Protein AF-D1GKZ1-F1 (afdb_monomer)

Radius of gyration: 15.6 Å; Cα contacts (8 Å, |Δi|>4): 36; chains: 1; bounding box: 42×26×38 Å

Mean predicted aligned error: 8.54 Å

Solvent-accessible surface area (backbone atoms only — not comparable to full-atom values): 5116 Å² total; per-residue (Å²): 109,69,71,59,53,53,52,52,51,53,49,51,55,51,48,61,75,69,51,76,94,40,65,67,59,52,53,55,53,51,52,53,50,50,53,52,51,50,55,48,40,59,74,71,63,69,57,56,68,68,60,52,52,49,51,52,53,51,52,53,53,51,49,53,52,52,51,51,48,49,54,49,48,34,70,75,66,61,55,70,63,74,73,79,64,82,129

Structure (mmCIF, N/CA/C/O backbone):
data_AF-D1GKZ1-F1
#
_entry.id   AF-D1GKZ1-F1
#
loop_
_atom_site.group_PDB
_atom_site.id
_atom_site.type_symbol
_atom_site.label_atom_id
_atom_site.label_alt_id
_atom_site.label_comp_id
_atom_site.label_asym_id
_atom_site.label_entity_id
_atom_site.label_seq_id
_atom_site.pdbx_PDB_ins_code
_atom_site.Cartn_x
_atom_site.Cartn_y
_atom_site.Cartn_z
_atom_site.occupancy
_atom_site.B_iso_or_equiv
_atom_site.auth_seq_id
_atom_site.auth_comp_id
_atom_site.auth_asym_id
_atom_site.auth_atom_id
_atom_site.pdbx_PDB_model_num
ATOM 1 N N . MET A 1 1 ? 21.555 0.794 -3.937 1.00 64.00 1 MET A N 1
ATOM 2 C CA . MET A 1 1 ? 20.171 1.302 -4.073 1.00 64.00 1 MET A CA 1
ATOM 3 C C . MET A 1 1 ? 19.133 0.179 -4.027 1.00 64.00 1 MET A C 1
ATOM 5 O O . MET A 1 1 ? 18.250 0.243 -3.189 1.00 64.00 1 MET A O 1
ATOM 9 N N . PHE A 1 2 ? 19.266 -0.885 -4.830 1.00 66.81 2 PHE A N 1
ATOM 10 C CA . PHE A 1 2 ? 18.311 -2.011 -4.851 1.00 66.81 2 PHE A CA 1
ATOM 11 C C . PHE A 1 2 ? 18.109 -2.698 -3.488 1.00 66.81 2 PHE A C 1
ATOM 13 O O . PHE A 1 2 ? 16.990 -2.766 -2.992 1.00 66.81 2 PHE A O 1
ATOM 20 N N . LEU A 1 3 ? 19.200 -3.111 -2.831 1.00 72.44 3 LEU A N 1
ATOM 21 C CA . LEU A 1 3 ? 19.161 -3.720 -1.491 1.00 72.44 3 LEU A CA 1
ATOM 22 C C . LEU A 1 3 ? 18.546 -2.797 -0.427 1.00 72.44 3 LEU A C 1
ATOM 24 O O . LEU A 1 3 ? 17.827 -3.264 0.449 1.00 72.44 3 LEU A O 1
ATOM 28 N N . PHE A 1 4 ? 18.783 -1.486 -0.533 1.00 74.12 4 PHE A N 1
ATOM 29 C CA . PHE A 1 4 ? 18.193 -0.496 0.368 1.00 74.12 4 PHE A CA 1
ATOM 30 C C . PHE A 1 4 ? 16.671 -0.424 0.191 1.00 74.12 4 PHE A C 1
ATOM 32 O O . PHE A 1 4 ? 15.935 -0.465 1.176 1.00 74.12 4 PHE A O 1
ATOM 39 N N . ASN A 1 5 ? 16.187 -0.432 -1.054 1.00 69.44 5 ASN A N 1
ATOM 40 C CA . ASN A 1 5 ? 14.752 -0.420 -1.317 1.00 69.44 5 ASN A CA 1
ATOM 41 C C . ASN A 1 5 ? 14.066 -1.702 -0.823 1.00 69.44 5 ASN A C 1
ATOM 43 O O . ASN A 1 5 ? 13.022 -1.631 -0.182 1.00 69.44 5 ASN A O 1
ATOM 47 N N . ILE A 1 6 ? 14.685 -2.868 -1.021 1.00 75.44 6 ILE A N 1
ATOM 48 C CA . ILE A 1 6 ? 14.158 -4.131 -0.479 1.00 75.44 6 ILE A CA 1
ATOM 49 C C . ILE A 1 6 ? 14.100 -4.092 1.054 1.00 75.44 6 ILE A C 1
ATOM 51 O O . ILE A 1 6 ? 13.106 -4.514 1.641 1.00 75.44 6 ILE A O 1
ATOM 55 N N . SER A 1 7 ? 15.128 -3.546 1.713 1.00 76.56 7 SER A N 1
ATOM 56 C CA . SER A 1 7 ? 15.138 -3.442 3.177 1.00 76.56 7 SER A CA 1
ATOM 57 C C . SER A 1 7 ? 14.026 -2.533 3.719 1.00 76.56 7 SER A C 1
ATOM 59 O O . SER A 1 7 ? 13.400 -2.875 4.721 1.00 76.56 7 SER A O 1
ATOM 61 N N . LEU A 1 8 ? 13.713 -1.433 3.022 1.00 74.75 8 LEU A N 1
ATOM 62 C CA . LEU A 1 8 ? 12.595 -0.542 3.355 1.00 74.75 8 LEU A CA 1
ATOM 63 C C . LEU A 1 8 ? 11.234 -1.215 3.153 1.00 74.75 8 LEU A C 1
ATOM 65 O O . LEU A 1 8 ? 10.353 -1.078 4.000 1.00 74.75 8 LEU A O 1
ATOM 69 N N . PHE A 1 9 ? 11.075 -1.981 2.072 1.00 74.69 9 PHE A N 1
ATOM 70 C CA . PHE A 1 9 ? 9.855 -2.747 1.830 1.00 74.69 9 PHE A CA 1
ATOM 71 C C . PHE A 1 9 ? 9.624 -3.795 2.928 1.00 74.69 9 PHE A C 1
ATOM 73 O O . PHE A 1 9 ? 8.549 -3.840 3.524 1.00 74.69 9 PHE A O 1
ATOM 80 N N . CYS A 1 10 ? 10.650 -4.581 3.276 1.00 74.00 10 CYS A N 1
ATOM 81 C CA . CYS A 1 10 ? 10.566 -5.548 4.373 1.00 74.00 10 CYS A CA 1
ATOM 82 C C . CYS A 1 10 ? 10.249 -4.876 5.717 1.00 74.00 10 CYS A C 1
ATOM 84 O O . CYS A 1 10 ? 9.481 -5.425 6.506 1.00 74.00 10 CYS A O 1
ATOM 86 N N . PHE A 1 11 ? 10.794 -3.684 5.973 1.00 76.81 11 PHE A N 1
ATOM 87 C CA . PHE A 1 11 ? 10.485 -2.920 7.181 1.00 76.81 11 PHE A CA 1
ATOM 88 C C . PHE A 1 11 ? 9.011 -2.490 7.242 1.00 76.81 11 PHE A C 1
ATOM 90 O O . PHE A 1 11 ? 8.388 -2.628 8.292 1.00 76.81 11 PHE A O 1
ATOM 97 N N . LEU A 1 12 ? 8.428 -2.032 6.129 1.00 74.38 12 LEU A N 1
ATOM 98 C CA . LEU A 1 12 ? 7.004 -1.676 6.054 1.00 74.38 12 LEU A CA 1
ATOM 99 C C . LEU A 1 12 ? 6.091 -2.890 6.267 1.00 74.38 12 LEU A C 1
ATOM 101 O O . LEU A 1 12 ? 5.122 -2.801 7.020 1.00 74.38 12 LEU A O 1
ATOM 105 N N . VAL A 1 13 ? 6.427 -4.038 5.671 1.00 74.81 13 VAL A N 1
ATOM 106 C CA . VAL A 1 13 ? 5.669 -5.291 5.843 1.00 74.81 13 VAL A CA 1
ATOM 107 C C . VAL A 1 13 ? 5.728 -5.779 7.295 1.00 74.81 13 VAL A C 1
ATOM 109 O O . VAL A 1 13 ? 4.703 -6.133 7.881 1.00 74.81 13 VAL A O 1
ATOM 112 N N . LEU A 1 14 ? 6.909 -5.741 7.916 1.00 72.62 14 LEU A N 1
ATOM 113 C CA . LEU A 1 14 ? 7.058 -6.063 9.337 1.00 72.62 14 LEU A CA 1
ATOM 114 C C . LEU A 1 14 ? 6.309 -5.054 10.219 1.00 72.62 14 LEU A C 1
ATOM 116 O O . LEU A 1 14 ? 5.644 -5.454 11.174 1.00 72.62 14 LEU A O 1
ATOM 120 N N . GLY A 1 15 ? 6.344 -3.766 9.870 1.00 71.19 15 GLY A N 1
ATOM 121 C CA . GLY A 1 15 ? 5.594 -2.711 10.549 1.00 71.19 15 GLY A CA 1
ATOM 122 C C . GLY A 1 15 ? 4.083 -2.952 10.531 1.00 71.19 15 GLY A C 1
ATOM 123 O O . GLY A 1 15 ? 3.444 -2.858 11.578 1.00 71.19 15 GLY A O 1
ATOM 124 N N . LEU A 1 16 ? 3.528 -3.343 9.381 1.00 66.50 16 LEU A N 1
ATOM 125 C CA . LEU A 1 16 ? 2.129 -3.764 9.246 1.00 66.50 16 LEU A CA 1
ATOM 126 C C . LEU A 1 16 ? 1.799 -4.949 10.160 1.00 66.50 16 LEU A C 1
ATOM 128 O O . LEU A 1 16 ? 0.777 -4.923 10.842 1.00 66.50 16 LEU A O 1
ATOM 132 N N . SER A 1 17 ? 2.676 -5.955 10.223 1.00 64.31 17 SER A N 1
ATOM 133 C CA . SER A 1 17 ? 2.445 -7.151 11.046 1.00 64.31 17 SER A CA 1
ATOM 134 C C . SER A 1 17 ? 2.444 -6.876 12.556 1.00 64.31 17 SER A C 1
ATOM 136 O O . SER A 1 17 ? 1.788 -7.587 13.315 1.00 64.31 17 SER A O 1
ATOM 138 N N . LEU A 1 18 ? 3.168 -5.841 12.995 1.00 66.69 18 LEU A N 1
ATOM 139 C CA . LEU A 1 18 ? 3.347 -5.494 14.408 1.00 66.69 18 LEU A CA 1
ATOM 140 C C . LEU A 1 18 ? 2.391 -4.393 14.888 1.00 66.69 18 LEU A C 1
ATOM 142 O O . LEU A 1 18 ? 2.330 -4.114 16.091 1.00 66.69 18 LEU A O 1
ATOM 146 N N . MET A 1 19 ? 1.657 -3.734 13.985 1.00 63.12 19 MET A N 1
ATOM 147 C CA . MET A 1 19 ? 0.752 -2.658 14.371 1.00 63.12 19 MET A CA 1
ATOM 148 C C . MET A 1 19 ? -0.473 -3.189 15.118 1.00 63.12 19 MET A C 1
ATOM 150 O O . MET A 1 19 ? -1.164 -4.109 14.689 1.00 63.12 19 MET A O 1
ATOM 154 N N . LYS A 1 20 ? -0.774 -2.542 16.251 1.00 61.66 20 LYS A N 1
ATOM 155 C CA . LYS A 1 20 ? -2.052 -2.713 16.950 1.00 61.66 20 LYS A CA 1
ATOM 156 C C . LYS A 1 20 ? -3.206 -2.416 15.985 1.00 61.66 20 LYS A C 1
ATOM 158 O O . LYS A 1 20 ? -3.090 -1.501 15.174 1.00 61.66 20 LYS A O 1
ATOM 163 N N . TRP A 1 21 ? -4.295 -3.168 16.150 1.00 65.31 21 TRP A N 1
ATOM 164 C CA . TRP A 1 21 ? -5.513 -3.294 15.333 1.00 65.31 21 TRP A CA 1
ATOM 165 C C . TRP A 1 21 ? -6.316 -2.000 15.110 1.00 65.31 21 TRP A C 1
ATOM 167 O O . TRP A 1 21 ? -7.517 -1.966 15.346 1.00 65.31 21 TRP A O 1
ATOM 177 N N . ASN A 1 22 ? -5.668 -0.926 14.677 1.00 72.75 22 ASN A N 1
ATOM 178 C CA . ASN A 1 22 ? -6.332 0.304 14.289 1.00 72.75 22 ASN A CA 1
ATOM 179 C C . ASN A 1 22 ? -6.453 0.292 12.765 1.00 72.75 22 ASN A C 1
ATOM 181 O O . ASN A 1 22 ? -5.448 0.410 12.051 1.00 72.75 22 ASN A O 1
ATOM 185 N N . LEU A 1 23 ? -7.673 0.073 12.277 1.00 76.25 23 LEU A N 1
ATOM 186 C CA . LEU A 1 23 ? -7.919 -0.267 10.874 1.00 76.25 23 LEU A CA 1
ATOM 187 C C . LEU A 1 23 ? -7.451 0.851 9.937 1.00 76.25 23 LEU A C 1
ATOM 189 O O . LEU A 1 23 ? -6.892 0.584 8.877 1.00 76.25 23 LEU A O 1
ATOM 193 N N . LEU A 1 24 ? -7.584 2.108 10.363 1.00 80.62 24 LEU A N 1
ATOM 194 C CA . LEU A 1 24 ? -7.157 3.265 9.580 1.00 80.62 24 LEU A CA 1
ATOM 195 C C . LEU A 1 24 ? -5.632 3.313 9.391 1.00 80.62 24 LEU A C 1
ATOM 197 O O . LEU A 1 24 ? -5.153 3.644 8.309 1.00 80.62 24 LEU A O 1
ATOM 201 N N . LYS A 1 25 ? -4.852 2.926 10.410 1.00 80.62 25 LYS A N 1
ATOM 202 C CA . LYS A 1 25 ? -3.385 2.859 10.290 1.00 80.62 25 LYS A CA 1
ATOM 203 C C . LYS A 1 25 ? -2.946 1.772 9.314 1.00 80.62 25 LYS A C 1
ATOM 205 O O . LYS A 1 25 ? -1.976 1.972 8.590 1.00 80.62 25 LYS A O 1
ATOM 210 N N . ILE A 1 26 ? -3.674 0.655 9.279 1.00 82.00 26 ILE A N 1
ATOM 211 C CA . ILE A 1 26 ? -3.430 -0.437 8.331 1.00 82.00 26 ILE A CA 1
ATOM 212 C C . ILE A 1 26 ? -3.667 0.051 6.898 1.00 82.00 26 ILE A C 1
ATOM 214 O O . ILE A 1 26 ? -2.807 -0.165 6.049 1.00 82.00 26 ILE A O 1
ATOM 218 N N . VAL A 1 27 ? -4.769 0.769 6.644 1.00 85.31 27 VAL A N 1
ATOM 219 C CA . VAL A 1 27 ? -5.059 1.342 5.315 1.00 85.31 27 VAL A CA 1
ATOM 220 C C . VAL A 1 27 ? -3.955 2.303 4.866 1.00 85.31 27 VAL A C 1
ATOM 222 O O . VAL A 1 27 ? -3.445 2.166 3.758 1.00 85.31 27 VAL A O 1
ATOM 225 N N . ILE A 1 28 ? -3.519 3.218 5.740 1.00 84.12 28 ILE A N 1
ATOM 226 C CA . ILE A 1 28 ? -2.432 4.160 5.420 1.00 84.12 28 ILE A CA 1
ATOM 227 C C . ILE A 1 28 ? -1.139 3.411 5.081 1.00 84.12 28 ILE A C 1
ATOM 229 O O . ILE A 1 28 ? -0.486 3.705 4.082 1.00 84.12 28 ILE A O 1
ATOM 233 N N . MET A 1 29 ? -0.756 2.432 5.900 1.00 83.12 29 MET A N 1
ATOM 234 C CA . MET A 1 29 ? 0.464 1.658 5.666 1.00 83.12 29 MET A CA 1
ATOM 235 C C . MET A 1 29 ? 0.406 0.850 4.363 1.00 83.12 29 MET A C 1
ATOM 237 O O . MET A 1 29 ? 1.427 0.695 3.692 1.00 83.12 29 MET A O 1
ATOM 241 N N . LEU A 1 30 ? -0.779 0.375 3.982 1.00 85.19 30 LEU A N 1
ATOM 242 C CA . LEU A 1 30 ? -1.004 -0.335 2.728 1.00 85.19 30 LEU A CA 1
ATOM 243 C C . LEU A 1 30 ? -0.826 0.594 1.511 1.00 85.19 30 LEU A C 1
ATOM 245 O O . LEU A 1 30 ? -0.140 0.214 0.563 1.00 85.19 30 LEU A O 1
ATOM 249 N N . GLU A 1 31 ? -1.316 1.838 1.562 1.00 86.38 31 GLU A N 1
ATOM 250 C CA . GLU A 1 31 ? -1.033 2.830 0.509 1.00 86.38 31 GLU A CA 1
ATOM 251 C C . GLU A 1 31 ? 0.457 3.187 0.415 1.00 86.38 31 GLU A C 1
ATOM 253 O O . GLU A 1 31 ? 1.013 3.270 -0.685 1.00 86.38 31 GLU A O 1
ATOM 258 N N . PHE A 1 32 ? 1.148 3.334 1.550 1.00 85.06 32 PHE A N 1
ATOM 259 C CA . PHE A 1 32 ? 2.597 3.561 1.549 1.00 85.06 32 PHE A CA 1
ATOM 260 C C . PHE A 1 32 ? 3.369 2.401 0.911 1.00 85.06 32 PHE A C 1
ATOM 262 O O . PHE A 1 32 ? 4.349 2.632 0.196 1.00 85.06 32 PHE A O 1
ATOM 269 N N . MET A 1 33 ? 2.921 1.163 1.126 1.00 86.12 33 MET A N 1
ATOM 270 C CA . MET A 1 33 ? 3.507 -0.014 0.490 1.00 86.12 33 MET A CA 1
ATOM 271 C C . MET A 1 33 ? 3.335 0.025 -1.037 1.00 86.12 33 MET A C 1
ATOM 273 O O . MET A 1 33 ? 4.299 -0.241 -1.761 1.00 86.12 33 MET A O 1
ATOM 277 N N . TYR A 1 34 ? 2.157 0.417 -1.536 1.00 87.69 34 TYR A N 1
ATOM 278 C CA . TYR A 1 34 ? 1.924 0.580 -2.974 1.00 87.69 34 TYR A CA 1
ATOM 279 C C . TYR A 1 34 ? 2.786 1.678 -3.588 1.00 87.69 34 TYR A C 1
ATOM 281 O O . TYR A 1 34 ? 3.423 1.444 -4.616 1.00 87.69 34 TYR A O 1
ATOM 289 N N . MET A 1 35 ? 2.888 2.840 -2.939 1.00 84.69 35 MET A N 1
ATOM 290 C CA . MET A 1 35 ? 3.769 3.921 -3.395 1.00 84.69 35 MET A CA 1
ATOM 291 C C . MET A 1 35 ? 5.220 3.447 -3.498 1.00 84.69 35 MET A C 1
ATOM 293 O O . MET A 1 35 ? 5.901 3.722 -4.487 1.00 84.69 35 MET A O 1
ATOM 297 N N . PHE A 1 36 ? 5.685 2.675 -2.516 1.00 83.56 36 PHE A N 1
ATOM 298 C CA . PHE A 1 36 ? 7.031 2.118 -2.537 1.00 83.56 36 PHE A CA 1
ATOM 299 C C . PHE A 1 36 ? 7.245 1.139 -3.701 1.00 83.56 36 PHE A C 1
ATOM 301 O O . PHE A 1 36 ? 8.273 1.188 -4.382 1.00 83.56 36 PHE A O 1
ATOM 308 N N . LEU A 1 37 ? 6.258 0.281 -3.964 1.00 83.62 37 LEU A N 1
ATOM 309 C CA . LEU A 1 37 ? 6.276 -0.668 -5.075 1.00 83.62 37 LEU A CA 1
ATOM 310 C C . LEU A 1 37 ? 6.283 0.050 -6.434 1.00 83.62 37 LEU A C 1
ATOM 312 O O . LEU A 1 37 ? 7.057 -0.320 -7.315 1.00 83.62 37 LEU A O 1
ATOM 316 N N . ILE A 1 38 ? 5.505 1.124 -6.579 1.00 85.25 38 ILE A N 1
ATOM 317 C CA . ILE A 1 38 ? 5.490 1.988 -7.769 1.00 85.25 38 ILE A CA 1
ATOM 318 C C . ILE A 1 38 ? 6.876 2.610 -7.983 1.00 85.25 38 ILE A C 1
ATOM 320 O O . ILE A 1 38 ? 7.447 2.472 -9.065 1.00 85.25 38 ILE A O 1
ATOM 324 N N . PHE A 1 39 ? 7.473 3.219 -6.952 1.00 82.38 39 PHE A N 1
ATOM 325 C CA . PHE A 1 39 ? 8.828 3.778 -7.049 1.00 82.38 39 PHE A CA 1
ATOM 326 C C . PHE A 1 39 ? 9.876 2.723 -7.413 1.00 82.38 39 PHE A C 1
ATOM 328 O O . PHE A 1 39 ? 10.819 3.010 -8.153 1.00 82.38 39 PHE A O 1
ATOM 335 N N . PHE A 1 40 ? 9.733 1.502 -6.907 1.00 80.50 40 PHE A N 1
ATOM 336 C CA . PHE A 1 40 ? 10.623 0.402 -7.249 1.00 80.50 40 PHE A CA 1
ATOM 337 C C . PHE A 1 40 ? 10.470 -0.026 -8.717 1.00 80.50 40 PHE A C 1
ATOM 339 O O . PHE A 1 40 ? 11.475 -0.166 -9.414 1.00 80.50 40 PHE A O 1
ATOM 346 N N . LEU A 1 41 ? 9.239 -0.165 -9.214 1.00 82.00 41 LEU A N 1
ATOM 347 C CA . LEU A 1 41 ? 8.968 -0.530 -10.607 1.00 82.00 41 LEU A CA 1
ATOM 348 C C . LEU A 1 41 ? 9.484 0.518 -11.600 1.00 82.00 41 LEU A C 1
ATOM 350 O O . LEU A 1 41 ? 10.104 0.145 -12.597 1.00 82.00 41 LEU A O 1
ATOM 354 N N . VAL A 1 42 ? 9.296 1.810 -11.305 1.00 80.81 42 VAL A N 1
ATOM 355 C CA . VAL A 1 42 ? 9.811 2.909 -12.144 1.00 80.81 42 VAL A CA 1
ATOM 356 C C . VAL A 1 42 ? 11.334 2.867 -12.228 1.00 80.81 42 VAL A C 1
ATOM 358 O O . VAL A 1 42 ? 11.894 2.979 -13.314 1.00 80.81 42 VAL A O 1
ATOM 361 N N . ASN A 1 43 ? 12.008 2.685 -11.090 1.00 73.25 43 ASN A N 1
ATOM 362 C CA . ASN A 1 43 ? 13.467 2.768 -11.033 1.00 73.25 43 ASN A CA 1
ATOM 363 C C . ASN A 1 43 ? 14.183 1.524 -11.580 1.00 73.25 43 ASN A C 1
ATOM 365 O O . ASN A 1 43 ? 15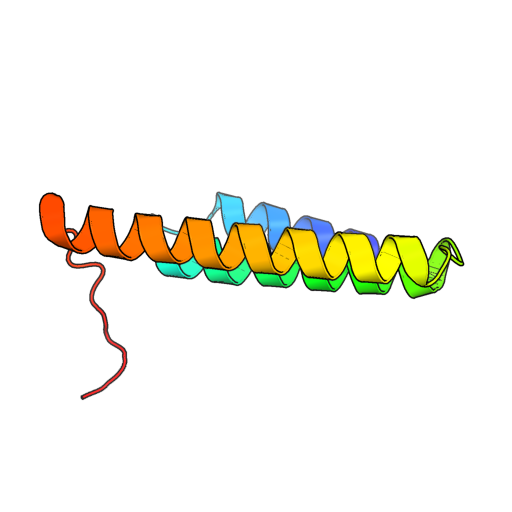.295 1.656 -12.084 1.00 73.25 43 ASN A O 1
ATOM 369 N N . PHE A 1 44 ? 13.599 0.326 -11.455 1.00 67.62 44 PHE A N 1
ATOM 370 C CA . PHE A 1 44 ? 14.305 -0.922 -11.786 1.00 67.62 44 PHE A CA 1
ATOM 371 C C . PHE A 1 44 ? 13.835 -1.606 -13.057 1.00 67.62 44 PHE A C 1
ATOM 373 O O . PHE A 1 44 ? 14.657 -2.181 -13.766 1.00 67.62 44 PHE A O 1
ATOM 380 N N . PHE A 1 45 ? 12.537 -1.581 -13.337 1.00 66.38 45 PHE A N 1
ATOM 381 C CA . PHE A 1 45 ? 11.974 -2.422 -14.387 1.00 66.38 45 PHE A CA 1
ATOM 382 C C . PHE A 1 45 ? 11.692 -1.669 -15.685 1.00 66.38 45 PHE A C 1
ATOM 384 O O . PHE A 1 45 ? 11.307 -2.319 -16.653 1.00 66.38 45 PHE A O 1
ATOM 391 N N . LEU A 1 46 ? 11.890 -0.338 -15.724 1.00 67.50 46 LEU A N 1
ATOM 392 C CA . LEU A 1 46 ? 11.523 0.507 -16.874 1.00 67.50 46 LEU A CA 1
ATOM 393 C C . LEU A 1 46 ? 10.124 0.129 -17.390 1.00 67.50 46 LEU A C 1
ATOM 395 O O . LEU A 1 46 ? 9.894 -0.028 -18.589 1.00 67.50 46 LEU A O 1
ATOM 399 N N . VAL A 1 47 ? 9.205 -0.102 -16.448 1.00 74.31 47 VAL A N 1
ATOM 400 C CA . VAL A 1 47 ? 7.839 -0.523 -16.749 1.00 74.31 47 VAL A CA 1
ATOM 401 C C . VAL A 1 47 ? 7.189 0.535 -17.633 1.00 74.31 47 VAL A C 1
ATOM 403 O O . VAL A 1 47 ? 7.402 1.732 -17.428 1.00 74.31 47 VAL A O 1
ATOM 406 N N . SER A 1 48 ? 6.390 0.102 -18.613 1.00 81.75 48 SER A N 1
ATOM 407 C CA . SER A 1 48 ? 5.637 1.030 -19.453 1.00 81.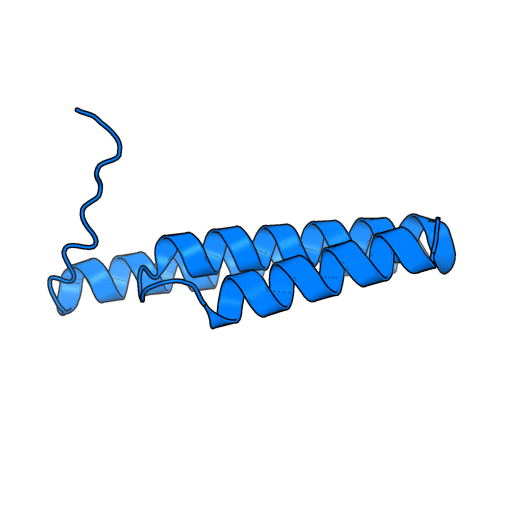75 48 SER A CA 1
ATOM 408 C C . SER A 1 48 ? 4.777 1.956 -18.590 1.00 81.75 48 SER A C 1
ATOM 410 O O . SER A 1 48 ? 4.145 1.531 -17.619 1.00 81.75 48 SER A O 1
ATOM 412 N N . LEU A 1 49 ? 4.745 3.240 -18.957 1.00 80.81 49 LEU A N 1
ATOM 413 C CA . LEU A 1 49 ? 3.975 4.257 -18.233 1.00 80.81 49 LEU A CA 1
ATOM 414 C C . LEU A 1 49 ? 2.490 3.875 -18.110 1.00 80.81 49 LEU A C 1
ATOM 416 O O . LEU A 1 49 ? 1.864 4.182 -17.100 1.00 80.81 49 LEU A O 1
ATOM 420 N N . ASP A 1 50 ? 1.956 3.135 -19.083 1.00 85.62 50 ASP A N 1
ATOM 421 C CA . ASP A 1 50 ? 0.575 2.646 -19.076 1.00 85.62 50 ASP A CA 1
ATOM 422 C C . ASP A 1 50 ? 0.302 1.657 -17.933 1.00 85.62 50 ASP A C 1
ATOM 424 O O . ASP A 1 50 ? -0.725 1.744 -17.257 1.00 85.62 50 ASP A O 1
ATOM 428 N N . LEU A 1 51 ? 1.234 0.734 -17.670 1.00 85.06 51 LEU A N 1
ATOM 429 C CA . LEU A 1 51 ? 1.094 -0.245 -16.588 1.00 85.06 51 LEU A CA 1
ATOM 430 C C . LEU A 1 51 ? 1.264 0.443 -15.227 1.00 85.06 51 LEU A C 1
ATOM 432 O O . LEU A 1 51 ? 0.530 0.136 -14.287 1.00 85.06 51 LEU A O 1
ATOM 436 N N . LEU A 1 52 ? 2.155 1.436 -15.142 1.00 87.62 52 LEU A N 1
ATOM 437 C CA . LEU A 1 52 ? 2.303 2.273 -13.951 1.00 87.62 52 LEU A CA 1
ATOM 438 C C . LEU A 1 52 ? 1.002 3.014 -13.611 1.00 87.62 52 LEU A C 1
ATOM 440 O O . LEU A 1 52 ? 0.539 2.960 -12.472 1.00 87.62 52 LEU A O 1
ATOM 444 N N . LEU A 1 53 ? 0.393 3.669 -14.604 1.00 87.56 53 LEU A N 1
ATOM 445 C CA . LEU A 1 53 ? -0.886 4.362 -14.444 1.00 87.56 53 LEU A CA 1
ATOM 446 C C . LEU A 1 53 ? -1.993 3.400 -14.013 1.00 87.56 53 LEU A C 1
ATOM 448 O O . LEU A 1 53 ? -2.776 3.725 -13.122 1.00 87.56 53 LEU A O 1
ATOM 452 N N . CYS A 1 54 ? -2.032 2.201 -14.597 1.00 90.12 54 CYS A N 1
ATOM 453 C CA . CYS A 1 54 ? -2.989 1.172 -14.210 1.00 90.12 54 CYS A CA 1
ATOM 454 C C . CYS A 1 54 ? -2.822 0.768 -12.736 1.00 90.12 54 CYS A C 1
ATOM 456 O O . CYS A 1 54 ? -3.802 0.756 -11.992 1.00 90.12 54 CYS A O 1
ATOM 458 N N . LEU A 1 55 ? -1.587 0.532 -12.280 1.00 89.81 55 LEU A N 1
ATOM 459 C CA . LEU A 1 55 ? -1.295 0.220 -10.876 1.00 89.81 55 LEU A CA 1
ATOM 460 C C . LEU A 1 55 ? -1.707 1.348 -9.923 1.00 89.81 55 LEU A C 1
ATOM 462 O O . LEU A 1 55 ? -2.271 1.075 -8.866 1.00 89.81 55 LEU A O 1
ATOM 466 N N . MET A 1 56 ? -1.476 2.608 -10.297 1.00 90.06 56 MET A N 1
ATOM 467 C CA . MET A 1 56 ? -1.907 3.757 -9.493 1.00 90.06 56 MET A CA 1
ATOM 468 C C . MET A 1 56 ? -3.437 3.851 -9.401 1.00 90.06 56 MET A C 1
ATOM 470 O O . MET A 1 56 ? -3.981 4.088 -8.319 1.00 90.06 56 MET A O 1
ATOM 474 N N . MET A 1 57 ? -4.152 3.616 -10.506 1.00 93.19 57 MET A N 1
ATOM 475 C CA . MET A 1 57 ? -5.619 3.580 -10.501 1.00 93.19 57 MET A CA 1
ATOM 476 C C . MET A 1 57 ? -6.168 2.434 -9.641 1.00 93.19 57 MET A C 1
ATOM 478 O O . MET A 1 57 ? -7.102 2.644 -8.871 1.00 93.19 57 MET A O 1
ATOM 482 N N . PHE A 1 58 ? -5.571 1.242 -9.707 1.00 93.12 58 PHE A N 1
ATOM 483 C CA . PHE A 1 58 ? -5.978 0.125 -8.849 1.00 93.12 58 PHE A CA 1
ATOM 484 C C . PHE A 1 58 ? -5.691 0.394 -7.370 1.00 93.12 58 PHE A C 1
ATOM 486 O O . PHE A 1 58 ? -6.570 0.191 -6.536 1.00 93.12 58 PHE A O 1
ATOM 493 N N . SER A 1 59 ? -4.507 0.918 -7.049 1.00 93.00 59 SER A N 1
ATOM 494 C CA . SER A 1 59 ? -4.140 1.266 -5.673 1.00 93.00 59 SER A CA 1
ATOM 495 C C . SER A 1 59 ? -5.107 2.281 -5.061 1.00 93.00 59 SER A C 1
ATOM 497 O O . SER A 1 59 ? -5.52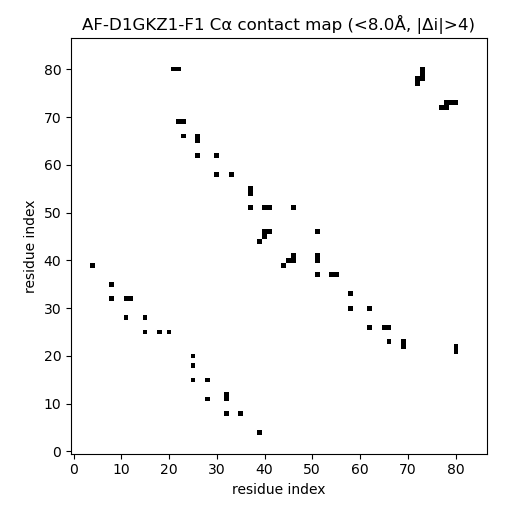3 2.108 -3.919 1.00 93.00 59 SER A O 1
ATOM 499 N N . THR A 1 60 ? -5.487 3.322 -5.807 1.00 90.94 60 THR A N 1
ATOM 500 C CA . THR A 1 60 ? -6.445 4.327 -5.316 1.00 90.94 60 THR A CA 1
ATOM 501 C C . THR A 1 60 ? -7.853 3.751 -5.154 1.00 90.94 60 THR A C 1
ATOM 503 O O . THR A 1 60 ? -8.522 4.047 -4.164 1.00 90.94 60 THR A O 1
ATOM 506 N N . ALA A 1 61 ? -8.297 2.883 -6.067 1.00 93.31 61 ALA A N 1
ATOM 507 C CA . ALA A 1 61 ? -9.588 2.207 -5.949 1.00 93.31 61 ALA A CA 1
ATOM 508 C C . ALA A 1 61 ? -9.659 1.304 -4.703 1.00 93.31 61 ALA A C 1
ATOM 510 O O . ALA A 1 61 ? -10.645 1.349 -3.962 1.00 93.31 61 ALA A O 1
ATOM 511 N N . GLU A 1 62 ? -8.607 0.525 -4.436 1.00 88.06 62 GLU A N 1
ATOM 512 C CA . GLU A 1 62 ? -8.507 -0.297 -3.225 1.00 88.06 62 GLU A CA 1
ATOM 513 C C . GLU A 1 62 ? -8.445 0.551 -1.950 1.00 88.06 62 GLU A C 1
ATOM 515 O O . GLU A 1 62 ? -9.134 0.229 -0.981 1.00 88.06 62 GLU A O 1
ATOM 520 N N . GLY A 1 63 ? -7.691 1.657 -1.954 1.00 90.81 63 GLY A N 1
ATOM 521 C CA . GLY A 1 63 ? -7.616 2.590 -0.825 1.00 90.81 63 GLY A CA 1
ATOM 522 C C . GLY A 1 63 ? -8.985 3.167 -0.451 1.00 90.81 63 GLY A C 1
ATOM 523 O O . GLY A 1 63 ? -9.382 3.137 0.718 1.00 90.81 63 GLY A O 1
ATOM 524 N N . VAL A 1 64 ? -9.769 3.599 -1.446 1.00 91.06 64 VAL A N 1
ATOM 525 C CA . VAL A 1 64 ? -11.138 4.108 -1.237 1.00 91.06 64 VAL A CA 1
ATOM 526 C C . VAL A 1 64 ? -12.077 3.015 -0.719 1.00 91.06 64 VAL A C 1
ATOM 528 O O . VAL A 1 64 ? -12.851 3.263 0.211 1.00 91.06 64 VAL A O 1
ATOM 531 N N . LEU A 1 65 ? -12.004 1.801 -1.274 1.00 91.50 65 LEU A N 1
ATOM 532 C CA . LEU A 1 65 ? -12.783 0.652 -0.796 1.00 91.50 65 LEU A CA 1
ATOM 533 C C . LEU A 1 65 ? -12.456 0.317 0.662 1.00 91.50 65 LEU A C 1
ATOM 535 O O . LEU A 1 65 ? -13.366 0.165 1.481 1.00 91.50 65 LEU A O 1
ATOM 539 N N . ALA A 1 66 ? -11.169 0.250 0.999 1.00 88.88 66 ALA A N 1
ATOM 540 C CA . ALA A 1 66 ? -10.712 -0.029 2.350 1.00 88.88 66 ALA A CA 1
ATOM 541 C C . ALA A 1 66 ? -11.175 1.063 3.324 1.00 88.88 66 ALA A C 1
ATOM 543 O O . ALA A 1 66 ? -11.720 0.752 4.382 1.00 88.88 66 ALA A O 1
ATOM 544 N N . PHE A 1 67 ? -11.062 2.338 2.947 1.00 86.38 67 PHE A N 1
ATOM 545 C CA . PHE A 1 67 ? -11.543 3.453 3.761 1.00 86.38 67 PHE A CA 1
ATOM 546 C C . PHE A 1 67 ? -13.067 3.414 3.973 1.00 86.38 67 PHE A C 1
ATOM 548 O O . PHE A 1 67 ? -13.553 3.638 5.085 1.00 86.38 67 PHE A O 1
ATOM 555 N N . CYS A 1 68 ? -13.834 3.062 2.937 1.00 88.44 68 CYS A N 1
ATOM 556 C CA . CYS A 1 68 ? -15.281 2.878 3.040 1.00 88.44 68 CYS A CA 1
ATOM 557 C C . CYS A 1 68 ? -15.638 1.758 4.029 1.00 88.44 68 CYS A C 1
ATOM 559 O O . CYS A 1 68 ? -16.487 1.956 4.904 1.00 88.44 68 CYS A O 1
ATOM 561 N N . LEU A 1 69 ? -14.938 0.621 3.959 1.00 86.31 69 LEU A N 1
ATOM 562 C CA . LEU A 1 69 ? -15.101 -0.471 4.919 1.00 86.31 69 LEU A CA 1
ATOM 563 C C . LEU A 1 69 ? -14.785 -0.013 6.344 1.00 86.31 69 LEU A C 1
ATOM 565 O O . LEU A 1 69 ? -15.576 -0.288 7.243 1.00 86.31 69 LEU A O 1
ATOM 569 N N . VAL A 1 70 ? -13.698 0.734 6.560 1.00 86.19 70 VAL A N 1
ATOM 570 C CA . VAL A 1 70 ? -13.360 1.276 7.888 1.00 86.19 70 VAL A CA 1
ATOM 571 C C . VAL A 1 70 ? -14.489 2.150 8.439 1.00 86.19 70 VAL A C 1
ATOM 573 O O . VAL A 1 70 ? -14.867 1.991 9.600 1.00 86.19 70 VAL A O 1
ATOM 576 N N . MET A 1 71 ? -15.085 3.022 7.621 1.00 83.88 71 MET A N 1
ATOM 577 C CA . MET A 1 71 ? -16.224 3.850 8.043 1.00 83.88 71 MET A CA 1
ATOM 578 C C . MET A 1 71 ? -17.458 3.014 8.405 1.00 83.88 71 MET A C 1
ATOM 580 O O . MET A 1 71 ? -18.120 3.291 9.408 1.00 83.88 71 MET A O 1
ATOM 584 N N . VAL A 1 72 ? -17.755 1.974 7.621 1.00 86.19 72 VAL A N 1
ATOM 585 C CA . VAL A 1 72 ? -18.846 1.029 7.899 1.00 86.19 72 VAL A CA 1
ATOM 586 C C . VAL A 1 72 ? -18.579 0.289 9.214 1.00 86.19 72 VAL A C 1
ATOM 588 O O . VAL A 1 72 ? -19.427 0.312 10.106 1.00 86.19 72 VAL A O 1
ATOM 591 N N . PHE A 1 73 ? -17.393 -0.292 9.397 1.00 82.75 73 PHE A N 1
ATOM 592 C CA . PHE A 1 73 ? -17.030 -0.995 10.630 1.00 82.75 73 PHE A CA 1
ATOM 593 C C . PHE A 1 73 ? -17.104 -0.087 11.860 1.00 82.75 73 PHE A C 1
ATOM 595 O O . PHE A 1 73 ? -17.664 -0.489 12.881 1.00 82.75 73 PHE A O 1
ATOM 602 N N . ASN A 1 74 ? -16.623 1.153 11.751 1.00 78.25 74 ASN A N 1
ATOM 603 C CA . ASN A 1 74 ? -16.697 2.129 12.836 1.00 78.25 74 ASN A CA 1
ATOM 604 C C . ASN A 1 74 ? -18.162 2.455 13.199 1.00 78.25 74 ASN A C 1
ATOM 606 O O . ASN A 1 74 ? -18.528 2.465 14.375 1.00 78.25 74 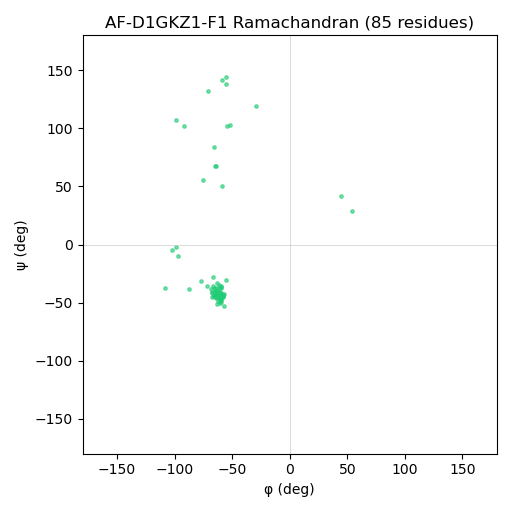ASN A O 1
ATOM 610 N N . LYS A 1 75 ? -19.037 2.609 12.193 1.00 77.62 75 LYS A N 1
ATOM 611 C CA . LYS A 1 75 ? -20.473 2.863 12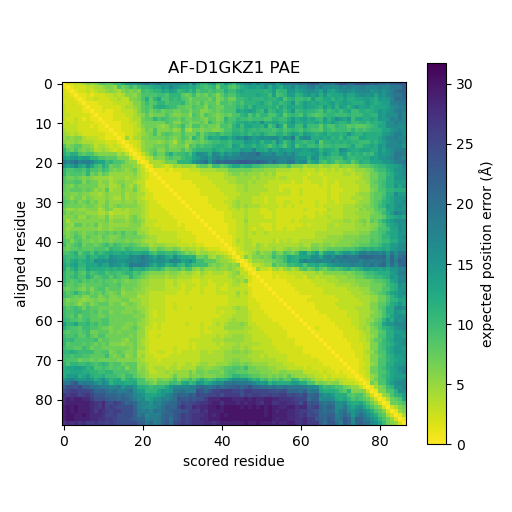.397 1.00 77.62 75 LYS A CA 1
ATOM 612 C C . LYS A 1 75 ? -21.210 1.691 13.057 1.00 77.62 75 L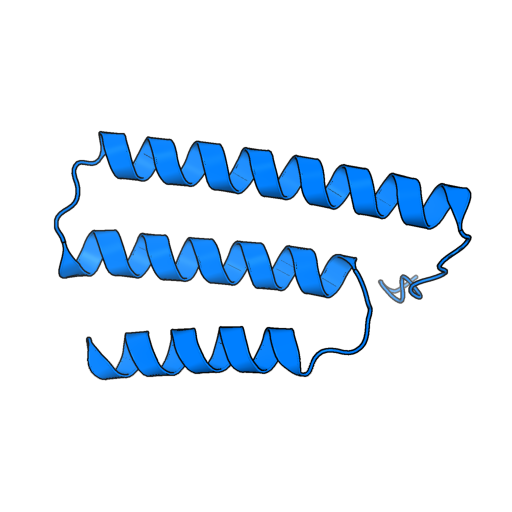Y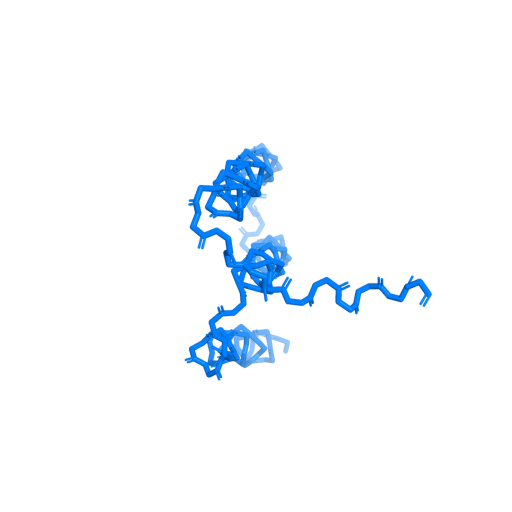S A C 1
ATOM 614 O O . LYS A 1 75 ? -22.038 1.930 13.931 1.00 77.62 75 LYS A O 1
ATOM 619 N N . TYR A 1 76 ? -20.956 0.452 12.630 1.00 78.62 76 TYR A N 1
ATOM 620 C CA . TYR A 1 76 ? -21.731 -0.718 13.078 1.00 78.62 76 TYR A CA 1
ATOM 621 C C . TYR A 1 76 ? -21.204 -1.359 14.358 1.00 78.62 76 TYR A C 1
ATOM 623 O O . TYR A 1 76 ? -21.995 -1.792 15.192 1.00 78.62 76 TYR A O 1
ATOM 631 N N . TYR A 1 77 ? -19.886 -1.423 14.525 1.00 72.88 77 TYR A N 1
ATOM 632 C CA . TYR A 1 77 ? -19.277 -2.110 15.664 1.00 72.88 77 TYR A CA 1
ATOM 633 C C . TYR A 1 77 ? -18.880 -1.153 16.783 1.00 72.88 77 TYR A C 1
ATOM 635 O O . TYR A 1 77 ? -18.390 -1.599 17.818 1.00 72.88 77 TYR A O 1
ATOM 643 N N . GLY A 1 78 ? -19.076 0.159 16.589 1.00 61.84 78 GLY A N 1
ATOM 644 C CA . GLY A 1 78 ? -18.682 1.169 17.565 1.00 61.84 78 GLY A CA 1
ATOM 645 C C . GLY A 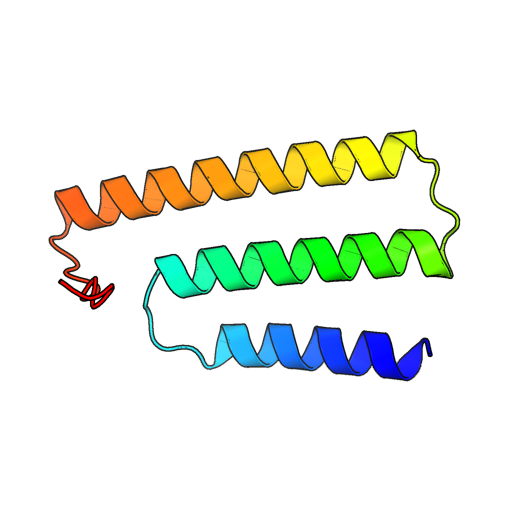1 78 ? -17.212 1.038 17.945 1.00 61.84 78 GLY A C 1
ATOM 646 O O . GLY A 1 78 ? -16.853 1.363 19.079 1.00 61.84 78 GLY A O 1
ATOM 647 N N . VAL A 1 79 ? -16.383 0.523 17.021 1.00 57.53 79 VAL A N 1
ATOM 648 C CA . VAL A 1 79 ? -14.930 0.475 17.155 1.00 57.53 79 VAL A CA 1
ATOM 649 C C . VAL A 1 79 ? -14.493 1.925 17.141 1.00 57.53 79 VAL A C 1
ATOM 651 O O . VAL A 1 79 ? -14.133 2.479 16.108 1.00 57.53 79 VAL A O 1
ATOM 654 N N . LYS A 1 80 ? -14.564 2.548 18.321 1.00 54.19 80 LYS A N 1
ATOM 655 C CA . LYS A 1 80 ? -13.867 3.773 18.670 1.00 54.19 80 LYS A CA 1
ATOM 656 C C . LYS A 1 80 ? -12.384 3.429 18.645 1.00 54.19 80 LYS A C 1
ATOM 658 O O . LYS A 1 80 ? -11.722 3.416 19.680 1.00 54.19 80 LYS A O 1
ATOM 663 N N . ASP A 1 81 ? -11.864 3.142 17.454 1.00 50.94 81 ASP A N 1
ATOM 664 C CA . ASP A 1 81 ? -10.521 3.551 17.115 1.00 50.94 81 ASP A CA 1
ATOM 665 C C . ASP A 1 81 ? -10.538 5.028 17.442 1.00 50.94 81 ASP A C 1
ATOM 667 O O . ASP A 1 81 ? -11.237 5.817 16.806 1.00 50.94 81 ASP A O 1
ATOM 671 N N . THR A 1 82 ? -9.940 5.352 18.582 1.00 44.56 82 THR A N 1
ATOM 672 C CA . THR A 1 82 ? -9.880 6.701 19.087 1.00 44.56 82 THR A CA 1
ATOM 673 C C . THR A 1 82 ? -9.269 7.521 17.965 1.00 44.56 82 THR A C 1
ATOM 675 O O . THR A 1 82 ? -8.065 7.481 17.715 1.00 44.56 82 THR A O 1
ATOM 678 N N . LEU A 1 83 ? -10.132 8.239 17.248 1.00 47.44 83 LEU A N 1
ATOM 679 C CA . LEU A 1 83 ? -9.787 9.385 16.437 1.00 47.44 83 LEU A CA 1
ATOM 680 C C . LEU A 1 83 ? -9.266 10.432 17.428 1.00 47.44 83 LEU A C 1
ATOM 682 O O . LEU A 1 83 ? -9.891 11.454 17.663 1.00 47.44 83 LEU A O 1
ATOM 686 N N . VAL A 1 84 ? -8.105 10.169 18.037 1.00 39.06 84 VAL A N 1
ATOM 687 C CA . VAL A 1 84 ? -7.193 11.192 18.546 1.00 39.06 84 VAL A CA 1
ATOM 688 C C . VAL A 1 84 ? -6.502 11.777 17.315 1.00 39.06 84 VAL A C 1
ATOM 690 O O . VAL A 1 84 ? -5.289 11.727 17.149 1.00 39.06 84 VAL A O 1
ATOM 693 N N . ILE A 1 85 ? -7.317 12.253 16.382 1.00 41.56 85 ILE A N 1
ATOM 694 C CA . ILE A 1 85 ? -6.953 13.364 15.533 1.00 41.56 85 ILE A CA 1
ATOM 695 C C . ILE A 1 85 ? -7.509 14.525 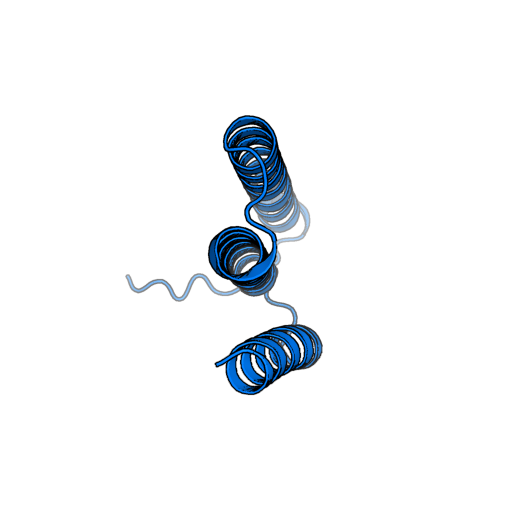16.342 1.00 41.56 85 ILE A C 1
ATOM 697 O O . ILE A 1 85 ? -8.721 14.660 16.473 1.00 41.56 85 ILE A O 1
ATOM 701 N N . ALA A 1 86 ? -6.592 15.201 17.026 1.00 35.12 86 ALA A N 1
ATOM 702 C CA . ALA A 1 86 ? -6.813 16.315 17.930 1.00 35.12 86 ALA A CA 1
ATOM 703 C C . ALA A 1 86 ? -8.053 17.159 17.580 1.00 35.12 86 ALA A C 1
ATOM 705 O O . ALA A 1 86 ? -8.111 17.767 16.511 1.00 35.12 86 ALA A O 1
ATOM 706 N N . TYR A 1 87 ? -9.003 17.206 18.512 1.00 34.69 87 TYR A N 1
ATOM 707 C CA . TYR A 1 87 ? -9.704 18.447 18.820 1.00 34.69 87 TYR A CA 1
ATOM 708 C C . TYR A 1 87 ? -9.003 19.071 20.020 1.00 34.69 87 TYR A C 1
ATOM 710 O O . TYR A 1 87 ? -8.661 18.295 20.946 1.00 34.69 87 TYR A O 1
#

Nearest PDB structures (foldseek):
  8gym-assembly1_4l  TM=8.463E-01  e=1.093E+00  Tetrahymena thermophila SB210

Foldseek 3Di:
DLVVLVVVLVVLVVVLVPDDPLLVVNLVSLLVSLVSVLVVCVVPVVDPVVVSVVSVVVNVVVSVVSVVVSVVCCVPVVPCPPPVPPD

Organism: Aplidium conicum (NCBI:txid286149)

pLDDT: mean 76.25, std 13.62, range [34.69, 93.31]

Sequence (87 aa):
MFLFNISLFCFLVLGLSLMKWNLLKIVIMLEFMYMFLIFFLVNFFLVSLDLLLCLMMFSTAEGVLAFCLVMVFNKYYGVKDTLVIAY

Secondary structure (DSSP, 8-state):
-HHHHHHHHHHHHHHHHHS-S-HHHHHHHHHHHHHHHHHHHHHHH---HHHHHHHHHHHHHHHHHHHHHHHHHHHHH-------S--